Protein AF-A0A537II52-F1 (afdb_monomer)

Secondary structure (DSSP, 8-state):
--TTEEEEEE-TTS-EEEEESSSS----SEETTEEPPSEEEEEEEEEE-TT--EEEEEEEEEE--

Structure (mmCIF, N/CA/C/O backbone):
data_AF-A0A537II52-F1
#
_entry.id   AF-A0A537II52-F1
#
loop_
_atom_site.group_PDB
_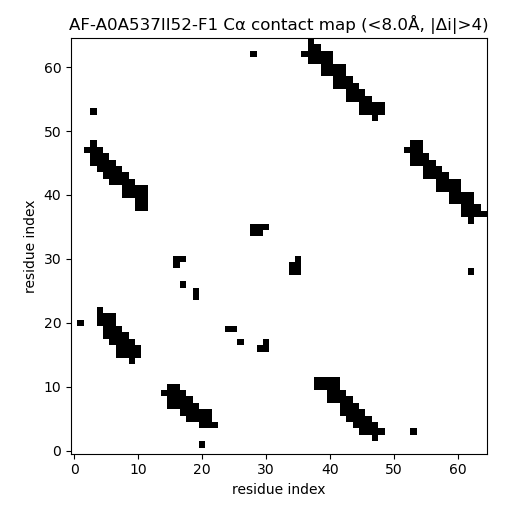atom_site.id
_atom_site.type_symbol
_atom_site.label_atom_id
_atom_site.label_alt_id
_atom_site.label_comp_id
_atom_site.label_asym_id
_atom_site.label_entity_id
_atom_site.label_seq_id
_atom_site.pdbx_PDB_ins_code
_atom_site.Cartn_x
_atom_site.Cartn_y
_atom_site.Cartn_z
_atom_site.occupancy
_atom_site.B_iso_or_equiv
_atom_site.auth_seq_id
_atom_site.auth_comp_id
_atom_site.auth_asym_id
_atom_site.auth_atom_id
_atom_site.pdbx_PDB_model_num
ATOM 1 N N . MET A 1 1 ? 13.669 -12.395 -7.638 1.00 49.50 1 MET A N 1
ATOM 2 C CA . MET A 1 1 ? 12.297 -11.836 -7.533 1.00 49.50 1 MET A CA 1
ATOM 3 C C . MET A 1 1 ? 11.995 -11.193 -8.879 1.00 49.50 1 MET A C 1
ATOM 5 O O . MET A 1 1 ? 12.927 -10.578 -9.377 1.00 49.50 1 MET A O 1
ATOM 9 N N . PRO A 1 2 ? 10.817 -11.362 -9.512 1.00 50.00 2 PRO A N 1
ATOM 10 C CA . PRO A 1 2 ? 10.572 -10.804 -10.845 1.00 50.00 2 PRO A CA 1
ATOM 11 C C . PRO A 1 2 ? 10.723 -9.282 -10.780 1.00 50.00 2 PRO A C 1
ATOM 13 O O . PRO A 1 2 ? 10.200 -8.642 -9.868 1.00 50.00 2 PRO A O 1
ATOM 16 N N . GLU A 1 3 ? 11.564 -8.737 -11.652 1.00 69.06 3 GLU A N 1
ATOM 17 C CA . GLU A 1 3 ? 12.300 -7.511 -11.363 1.00 69.06 3 GLU A CA 1
ATOM 18 C C . GLU A 1 3 ? 11.561 -6.247 -11.780 1.00 69.06 3 GLU A C 1
ATOM 20 O O . GLU A 1 3 ? 11.533 -5.893 -12.953 1.00 69.06 3 GLU A O 1
ATOM 25 N N . GLY A 1 4 ? 11.053 -5.511 -10.793 1.00 84.44 4 GLY A N 1
ATOM 26 C CA . GLY A 1 4 ? 10.689 -4.111 -10.991 1.00 84.44 4 GLY A CA 1
ATOM 27 C C . GLY A 1 4 ? 9.272 -3.735 -10.595 1.00 84.44 4 GLY A C 1
ATOM 28 O O . GLY A 1 4 ? 8.789 -2.745 -11.116 1.00 84.44 4 GLY A O 1
ATOM 29 N N . TYR A 1 5 ? 8.598 -4.463 -9.700 1.00 92.56 5 TYR A N 1
ATOM 30 C CA . TYR A 1 5 ? 7.426 -3.932 -8.996 1.00 92.56 5 TYR A CA 1
ATOM 31 C C . TYR A 1 5 ? 7.381 -4.428 -7.549 1.00 92.56 5 TYR A C 1
ATOM 33 O O . TYR A 1 5 ? 7.521 -5.622 -7.275 1.00 92.56 5 TYR A O 1
ATOM 41 N N . ARG A 1 6 ? 7.157 -3.508 -6.614 1.00 95.94 6 ARG A N 1
ATOM 42 C CA . ARG A 1 6 ? 6.966 -3.778 -5.193 1.00 95.94 6 ARG A CA 1
ATOM 43 C C . ARG A 1 6 ? 5.984 -2.771 -4.620 1.00 95.94 6 ARG A C 1
ATOM 45 O O . ARG A 1 6 ? 6.295 -1.593 -4.570 1.00 95.94 6 ARG A O 1
ATOM 52 N N . LEU A 1 7 ? 4.848 -3.245 -4.123 1.00 97.12 7 LEU A N 1
ATOM 53 C CA . LEU A 1 7 ? 3.882 -2.472 -3.347 1.00 97.12 7 LEU A CA 1
ATOM 54 C C . LEU A 1 7 ? 3.998 -2.836 -1.868 1.00 97.12 7 LEU A C 1
ATOM 56 O O . LEU A 1 7 ? 4.017 -4.016 -1.516 1.00 97.12 7 LEU A O 1
ATOM 60 N N . GLN A 1 8 ? 4.016 -1.833 -0.998 1.00 98.00 8 GLN A N 1
ATOM 61 C CA . GLN A 1 8 ? 3.945 -1.973 0.453 1.00 98.00 8 GLN A CA 1
ATOM 62 C C . GLN A 1 8 ? 2.894 -1.012 1.003 1.00 98.00 8 GLN A C 1
ATOM 64 O O . GLN A 1 8 ? 2.897 0.167 0.655 1.00 98.00 8 GLN A O 1
ATOM 69 N N . LEU A 1 9 ? 2.015 -1.513 1.871 1.00 98.25 9 LEU A N 1
ATOM 70 C CA . LEU A 1 9 ? 1.032 -0.703 2.588 1.00 98.25 9 LEU A CA 1
ATOM 71 C C . LEU A 1 9 ? 1.350 -0.695 4.075 1.00 98.25 9 LEU A C 1
ATOM 73 O O . LEU A 1 9 ? 1.593 -1.755 4.653 1.00 98.25 9 LEU A O 1
ATOM 77 N N . PHE A 1 10 ? 1.283 0.479 4.689 1.00 98.31 10 PHE A N 1
ATOM 78 C CA . PHE A 1 10 ? 1.580 0.684 6.099 1.00 98.31 10 PHE A CA 1
ATOM 79 C C . PHE A 1 10 ? 0.367 1.247 6.829 1.00 98.31 10 PHE A C 1
ATOM 81 O O . PHE A 1 10 ? -0.304 2.151 6.322 1.00 98.31 10 PHE A O 1
ATOM 88 N N . ASN A 1 11 ? 0.098 0.729 8.026 1.00 96.81 11 ASN A N 1
ATOM 89 C CA . ASN A 1 11 ? -0.862 1.347 8.938 1.00 96.81 11 ASN A CA 1
ATOM 90 C C . ASN A 1 11 ? -0.241 2.561 9.656 1.00 96.81 11 ASN A C 1
ATOM 92 O O . ASN A 1 11 ? 0.947 2.857 9.518 1.00 96.81 11 ASN A O 1
ATOM 96 N N . ARG A 1 12 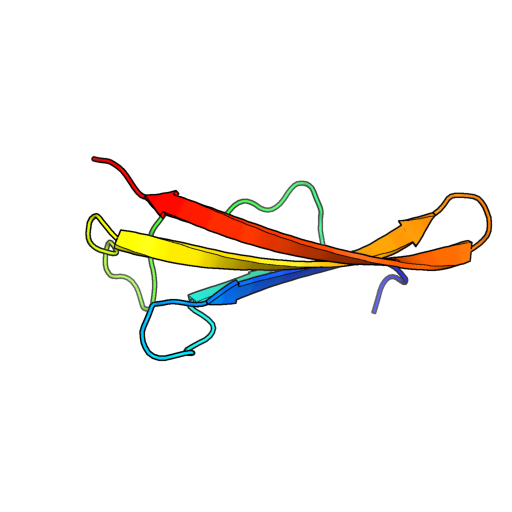? -1.045 3.246 10.478 1.00 94.19 12 ARG A N 1
ATOM 97 C CA . ARG A 1 12 ? -0.607 4.412 11.268 1.00 94.19 12 ARG A CA 1
ATOM 98 C C . ARG A 1 12 ? 0.561 4.130 12.224 1.00 94.19 12 ARG A C 1
ATOM 100 O O . ARG A 1 12 ? 1.257 5.059 12.609 1.00 94.19 12 ARG A O 1
ATOM 107 N N . ASN A 1 13 ? 0.750 2.872 12.627 1.00 94.31 13 ASN A N 1
ATOM 10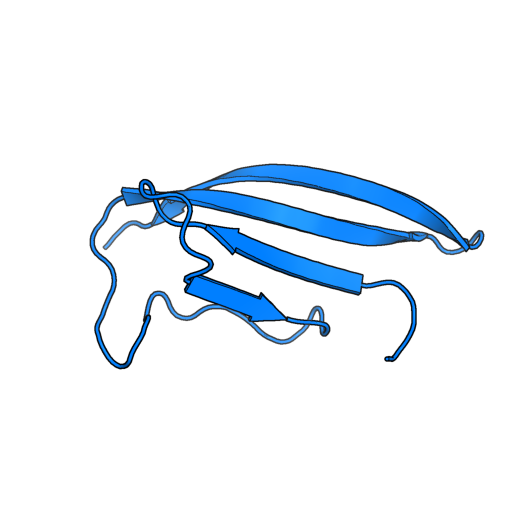8 C CA . ASN A 1 13 ? 1.818 2.462 13.538 1.00 94.31 13 ASN A CA 1
ATOM 109 C C . ASN A 1 13 ? 3.135 2.190 12.786 1.00 94.31 13 ASN A C 1
ATOM 111 O O . ASN A 1 13 ? 4.119 1.796 13.403 1.00 94.31 13 ASN A O 1
ATOM 115 N N . GLY A 1 14 ? 3.153 2.344 11.456 1.00 95.06 14 GLY A N 1
ATOM 116 C CA . GLY A 1 14 ? 4.301 2.008 10.617 1.00 95.06 14 GLY A CA 1
ATOM 117 C C . GLY A 1 14 ? 4.448 0.510 10.334 1.00 95.06 14 GLY A C 1
ATOM 118 O O . GLY A 1 14 ? 5.459 0.096 9.772 1.00 95.06 14 GLY A O 1
ATOM 119 N N . GLU A 1 15 ? 3.463 -0.321 10.684 1.00 97.12 15 GLU A N 1
ATOM 120 C CA . GLU A 1 15 ? 3.501 -1.752 10.378 1.00 97.12 15 GLU A CA 1
ATOM 121 C C . GLU A 1 15 ? 3.086 -2.003 8.928 1.00 97.12 15 GLU A C 1
ATOM 123 O O . GLU A 1 15 ? 2.079 -1.464 8.462 1.00 97.12 15 GLU A O 1
ATOM 128 N N . ILE A 1 16 ? 3.811 -2.884 8.233 1.00 97.69 16 ILE A N 1
ATOM 129 C CA . ILE A 1 16 ? 3.423 -3.347 6.897 1.00 97.69 16 ILE A CA 1
ATOM 130 C C . ILE A 1 16 ? 2.205 -4.263 7.028 1.00 97.69 16 ILE A C 1
ATOM 132 O O . ILE A 1 16 ? 2.313 -5.384 7.525 1.00 97.69 16 ILE A O 1
ATOM 136 N N . VAL A 1 17 ? 1.057 -3.805 6.536 1.00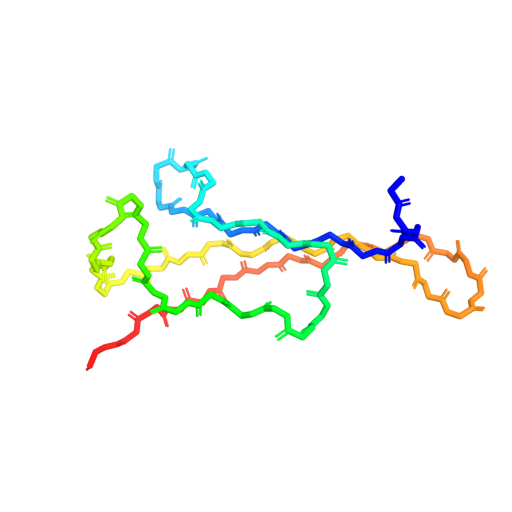 97.81 17 VAL A N 1
ATOM 137 C CA . VAL A 1 17 ? -0.199 -4.573 6.548 1.00 97.81 17 VAL A CA 1
ATOM 138 C C . VAL A 1 17 ? -0.425 -5.372 5.270 1.00 97.81 17 VAL A C 1
ATOM 140 O O . VAL A 1 17 ? -1.199 -6.327 5.257 1.00 97.81 17 VAL A O 1
ATOM 143 N N . PHE A 1 18 ? 0.267 -5.004 4.193 1.00 98.06 18 PHE A N 1
ATOM 144 C CA . PHE A 1 18 ? 0.209 -5.692 2.911 1.00 98.06 18 PHE A CA 1
ATOM 145 C C . PHE A 1 18 ? 1.499 -5.463 2.128 1.00 98.06 18 PHE A C 1
ATOM 147 O O . PHE A 1 18 ? 2.076 -4.376 2.169 1.00 98.06 18 PHE A O 1
ATOM 154 N N . LYS A 1 19 ? 1.932 -6.482 1.386 1.00 97.00 19 LYS A N 1
ATOM 155 C CA . LYS A 1 19 ? 3.008 -6.372 0.404 1.00 97.00 19 LYS A CA 1
ATOM 156 C C . LYS A 1 19 ? 2.674 -7.208 -0.822 1.00 97.00 19 LYS A C 1
ATOM 158 O O . LYS A 1 19 ? 2.125 -8.298 -0.681 1.00 97.00 19 LYS A O 1
ATOM 163 N N . SER A 1 20 ? 3.037 -6.712 -1.994 1.00 95.38 20 SER A N 1
ATOM 164 C CA . SER A 1 20 ? 2.866 -7.423 -3.257 1.00 95.38 20 SER A CA 1
ATOM 165 C C . SER A 1 20 ? 4.040 -7.149 -4.191 1.00 95.38 20 SER A C 1
ATOM 167 O O . SER A 1 20 ? 4.605 -6.058 -4.181 1.00 95.38 20 SER A O 1
ATOM 169 N N . SER A 1 21 ? 4.389 -8.138 -5.010 1.00 93.81 21 SER A N 1
ATOM 170 C CA . SER A 1 21 ? 5.279 -7.986 -6.169 1.00 93.81 21 SER A CA 1
ATOM 171 C C . SER A 1 21 ? 4.534 -8.133 -7.502 1.00 93.81 21 SER A C 1
ATOM 173 O O . SER A 1 21 ? 5.162 -8.237 -8.548 1.00 93.81 21 SER A O 1
ATOM 175 N N . SER A 1 22 ? 3.200 -8.182 -7.469 1.00 91.56 22 SER A N 1
ATOM 176 C CA . SER A 1 22 ? 2.320 -8.227 -8.639 1.00 91.56 22 SER A CA 1
ATOM 177 C C . SER A 1 22 ? 1.342 -7.053 -8.605 1.00 91.56 22 SER A C 1
ATOM 179 O O . SER A 1 22 ? 0.758 -6.755 -7.559 1.00 91.56 22 SER A O 1
ATOM 181 N N . ILE A 1 23 ? 1.145 -6.409 -9.755 1.00 88.62 23 ILE A N 1
ATOM 182 C CA . ILE A 1 23 ? 0.168 -5.326 -9.923 1.00 88.62 23 ILE A CA 1
ATOM 183 C C . ILE A 1 23 ? -1.285 -5.826 -9.827 1.00 88.62 23 ILE A C 1
ATOM 185 O O . ILE A 1 23 ? -2.180 -5.062 -9.470 1.00 88.62 23 ILE A O 1
ATOM 189 N N . ASP A 1 24 ? -1.518 -7.117 -10.080 1.00 91.81 24 ASP A N 1
ATOM 190 C CA . ASP A 1 24 ? -2.855 -7.722 -10.057 1.00 91.81 24 ASP A CA 1
ATOM 191 C C . ASP A 1 24 ? -3.317 -8.067 -8.639 1.00 91.81 24 ASP A C 1
ATOM 193 O O . ASP A 1 24 ? -4.516 -8.165 -8.363 1.00 91.81 24 ASP A O 1
ATOM 197 N N . GLN A 1 25 ? -2.371 -8.247 -7.716 1.00 93.56 25 GLN A N 1
ATOM 198 C CA . GLN A 1 25 ? -2.686 -8.595 -6.341 1.00 93.56 25 GLN A CA 1
ATOM 199 C C . GLN A 1 25 ? -3.101 -7.346 -5.560 1.00 93.56 25 GLN A C 1
ATOM 201 O O . GLN A 1 25 ? -2.339 -6.392 -5.398 1.00 93.56 25 GLN A O 1
ATOM 206 N N . ARG A 1 26 ? -4.317 -7.385 -5.013 1.00 93.12 26 ARG A N 1
ATOM 207 C CA . ARG A 1 26 ? -4.927 -6.267 -4.289 1.00 93.12 26 ARG A CA 1
ATOM 208 C C . ARG A 1 26 ? -4.999 -6.548 -2.798 1.00 93.12 26 ARG A C 1
ATOM 210 O O . ARG A 1 26 ? -5.158 -7.691 -2.370 1.00 93.12 26 ARG A O 1
ATOM 217 N N . TRP A 1 27 ? -4.941 -5.483 -2.009 1.00 96.25 27 TRP A N 1
ATOM 218 C CA . TRP A 1 27 ? -5.279 -5.558 -0.598 1.00 96.25 27 TRP A CA 1
ATOM 219 C C . TRP A 1 27 ? -6.794 -5.466 -0.418 1.00 96.25 27 TRP A C 1
ATOM 221 O O . TRP A 1 27 ? -7.437 -4.578 -0.970 1.00 96.25 27 TRP A O 1
ATOM 231 N N . ASN A 1 28 ? -7.364 -6.371 0.372 1.00 95.69 28 ASN A N 1
ATOM 232 C CA . ASN A 1 28 ? -8.803 -6.444 0.635 1.00 95.69 28 ASN A CA 1
ATOM 233 C C . ASN A 1 28 ? -9.221 -5.738 1.941 1.00 95.69 28 ASN A C 1
ATOM 235 O O . ASN A 1 28 ? -10.325 -5.958 2.434 1.00 95.69 28 ASN A O 1
ATOM 239 N N . GLY A 1 29 ? -8.333 -4.948 2.550 1.00 96.31 29 GLY A N 1
ATOM 240 C CA . GLY A 1 29 ? -8.613 -4.275 3.820 1.00 96.31 29 GLY A CA 1
ATOM 241 C C . GLY A 1 29 ? -8.495 -5.172 5.058 1.00 96.31 29 GLY A C 1
ATOM 242 O O . GLY A 1 29 ? -8.965 -4.782 6.126 1.00 96.31 29 GLY A O 1
ATOM 243 N N . THR A 1 30 ? -7.895 -6.364 4.954 1.00 96.81 30 THR A N 1
ATOM 244 C CA . THR A 1 30 ? -7.662 -7.264 6.099 1.00 96.81 30 THR A CA 1
ATOM 245 C C . THR A 1 30 ? -6.180 -7.393 6.437 1.00 96.81 30 THR A C 1
ATOM 247 O O . THR A 1 30 ? -5.320 -7.377 5.559 1.00 96.81 30 THR A O 1
ATOM 250 N N . TYR A 1 31 ? -5.859 -7.527 7.719 1.00 96.69 31 TYR A N 1
ATOM 251 C CA . TYR A 1 31 ? -4.503 -7.793 8.192 1.00 96.69 31 TYR A CA 1
ATOM 252 C C . TYR A 1 31 ? -4.562 -8.766 9.367 1.00 96.69 31 TYR A C 1
ATOM 254 O O . TYR A 1 31 ? -5.394 -8.610 10.259 1.00 96.69 31 TYR A O 1
ATOM 262 N N . LYS A 1 32 ? -3.712 -9.803 9.344 1.00 95.12 32 LYS A N 1
ATOM 263 C CA . LYS A 1 32 ? -3.714 -10.904 10.330 1.00 95.12 32 LYS A CA 1
ATOM 264 C C . LYS A 1 32 ? -5.105 -11.538 10.528 1.00 95.12 32 LYS A C 1
ATOM 266 O O . LYS A 1 32 ? -5.520 -11.815 11.647 1.00 95.12 32 LYS A O 1
ATOM 271 N N . GLY A 1 33 ? -5.840 -11.730 9.429 1.00 96.06 33 GLY A N 1
ATOM 272 C CA . GLY A 1 33 ? -7.185 -12.320 9.434 1.00 96.06 33 GLY A CA 1
ATOM 273 C C . GLY A 1 33 ? -8.293 -11.398 9.952 1.00 96.06 33 GLY A C 1
ATOM 274 O O . GLY A 1 33 ? -9.445 -11.814 9.980 1.00 96.06 33 GLY A O 1
ATOM 275 N N . GLN A 1 34 ? -7.972 -10.158 10.333 1.00 96.25 34 GLN A N 1
ATOM 276 C CA . GLN A 1 34 ? -8.932 -9.209 10.887 1.00 96.25 34 GLN A CA 1
ATOM 277 C C . GLN A 1 34 ? -9.166 -8.023 9.941 1.00 96.25 34 GLN A C 1
ATOM 279 O O . GLN A 1 34 ? -8.205 -7.499 9.360 1.00 96.25 34 GLN A O 1
ATOM 284 N N . PRO A 1 35 ? -10.417 -7.558 9.780 1.00 96.50 35 PRO A N 1
ATOM 285 C CA . PRO A 1 35 ? -10.707 -6.336 9.042 1.00 96.50 35 PRO A CA 1
ATOM 286 C C . PRO A 1 35 ? -10.007 -5.133 9.690 1.00 96.50 35 PRO A C 1
ATOM 288 O O . PRO A 1 35 ? -10.089 -4.932 10.899 1.00 96.50 35 PRO A O 1
ATOM 291 N N . GLN A 1 36 ? -9.321 -4.316 8.892 1.00 95.81 36 GLN A N 1
ATOM 292 C CA . GLN A 1 36 ? -8.749 -3.064 9.377 1.00 95.81 36 GLN A CA 1
ATOM 293 C C . GLN A 1 36 ? -9.829 -1.974 9.499 1.00 95.81 36 GLN A C 1
ATOM 295 O O . GLN A 1 36 ? -10.763 -1.944 8.684 1.00 95.81 36 GLN A O 1
ATOM 300 N N . PRO A 1 37 ? -9.719 -1.079 10.498 1.00 94.88 37 PRO A N 1
ATOM 301 C CA . PRO A 1 37 ? -10.663 0.016 10.696 1.00 94.88 37 PRO A CA 1
ATOM 302 C C . PRO A 1 37 ? -10.533 1.090 9.609 1.00 94.88 37 PRO A C 1
ATOM 304 O O . PRO A 1 37 ? -9.509 1.178 8.927 1.00 94.88 37 PRO A O 1
ATOM 307 N N . THR A 1 38 ? -11.549 1.951 9.503 1.00 97.31 38 THR A N 1
ATOM 308 C CA . THR A 1 38 ? -11.480 3.194 8.721 1.00 97.31 38 THR A CA 1
ATOM 309 C C . THR A 1 38 ? -10.316 4.042 9.230 1.00 97.31 38 THR A C 1
ATOM 311 O O . THR A 1 38 ? -10.331 4.516 10.365 1.00 97.31 38 THR A O 1
ATOM 314 N 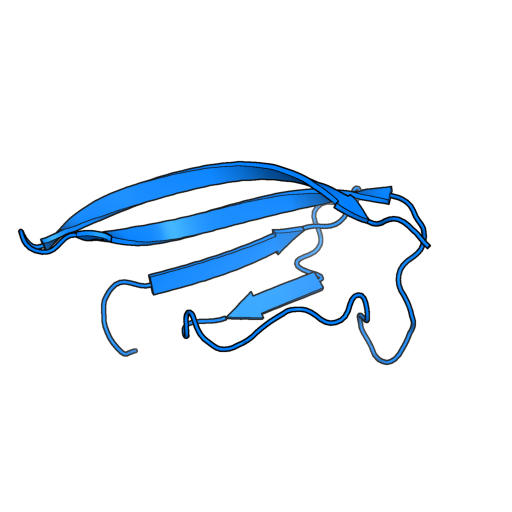N . SER A 1 39 ? -9.270 4.180 8.419 1.00 96.81 39 SER A N 1
ATOM 315 C CA . SER A 1 39 ? -8.029 4.865 8.786 1.00 96.81 39 SER A CA 1
ATOM 316 C C . SER A 1 39 ? -7.268 5.281 7.533 1.00 96.81 39 SER A C 1
ATOM 318 O O . SER A 1 39 ? -7.478 4.736 6.449 1.00 96.81 39 SER A O 1
ATOM 320 N N . VAL A 1 40 ? -6.346 6.227 7.694 1.00 97.81 40 VAL A N 1
ATOM 321 C CA . VAL A 1 40 ? -5.345 6.539 6.674 1.00 97.81 40 VAL A CA 1
ATOM 322 C C . VAL A 1 40 ? -4.251 5.469 6.687 1.00 97.81 40 VAL A C 1
ATOM 324 O O . VAL A 1 40 ? -3.789 5.056 7.754 1.00 97.81 40 VAL A O 1
ATOM 327 N N . PHE A 1 41 ? -3.847 5.042 5.495 1.00 98.31 41 PHE A N 1
ATOM 328 C CA . PHE A 1 41 ? -2.740 4.130 5.225 1.00 98.31 41 PHE A CA 1
ATOM 329 C C . PHE A 1 41 ? -1.743 4.808 4.292 1.00 98.31 41 PHE A C 1
ATOM 331 O O . PHE A 1 41 ? -2.115 5.669 3.494 1.00 98.31 41 PHE A O 1
ATOM 338 N N . ILE A 1 42 ? -0.480 4.400 4.375 1.00 98.50 42 ILE A N 1
ATOM 339 C CA . ILE A 1 42 ? 0.578 4.842 3.463 1.00 98.50 42 ILE A CA 1
ATOM 340 C C . ILE A 1 42 ? 0.808 3.734 2.442 1.00 98.50 42 ILE A C 1
ATOM 342 O O . ILE A 1 42 ? 0.917 2.571 2.826 1.00 98.50 42 ILE A O 1
ATOM 346 N N . TYR A 1 43 ? 0.917 4.083 1.164 1.00 98.00 43 TYR A N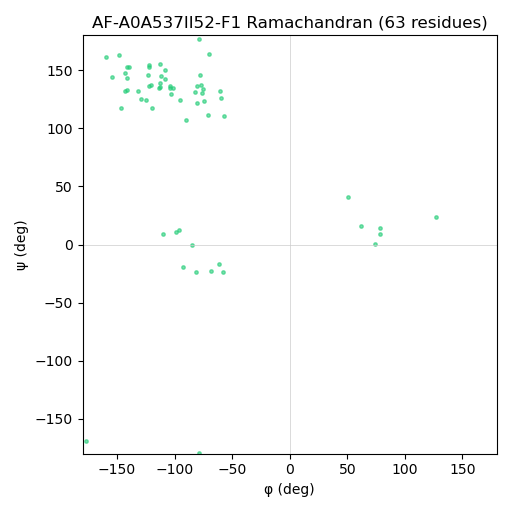 1
ATOM 347 C CA . TYR A 1 43 ? 1.416 3.175 0.137 1.00 98.00 43 TYR A CA 1
ATOM 348 C C . TYR A 1 43 ? 2.814 3.605 -0.313 1.00 98.00 43 TYR A C 1
ATOM 350 O O . TYR A 1 43 ? 3.100 4.798 -0.430 1.00 98.00 43 TYR A O 1
ATOM 358 N N . VAL A 1 44 ? 3.671 2.625 -0.582 1.00 98.00 44 VAL A N 1
ATOM 359 C CA . VAL A 1 44 ? 4.967 2.796 -1.244 1.00 98.00 44 VAL A CA 1
ATOM 360 C C . VAL A 1 44 ? 5.032 1.791 -2.384 1.00 98.00 44 VAL A C 1
ATOM 362 O O . VAL A 1 44 ? 4.817 0.599 -2.168 1.00 98.00 44 VAL A O 1
ATOM 365 N N . ILE A 1 45 ? 5.284 2.283 -3.592 1.00 96.88 45 ILE A N 1
ATOM 366 C CA . ILE A 1 45 ? 5.448 1.495 -4.806 1.00 96.88 45 ILE A CA 1
ATOM 367 C C . ILE A 1 45 ? 6.844 1.770 -5.345 1.00 96.88 45 ILE A C 1
ATOM 369 O O . ILE A 1 45 ? 7.135 2.897 -5.732 1.00 96.88 45 ILE A O 1
ATOM 373 N N . ASP A 1 46 ? 7.682 0.747 -5.413 1.00 96.00 46 ASP A N 1
ATOM 374 C CA . ASP A 1 46 ? 8.935 0.792 -6.161 1.00 96.00 46 ASP A CA 1
ATOM 375 C C . ASP A 1 46 ? 8.742 0.019 -7.461 1.00 96.00 46 ASP A C 1
ATOM 377 O O . ASP A 1 46 ? 8.265 -1.118 -7.430 1.00 96.00 46 ASP A O 1
ATOM 381 N N . TYR A 1 47 ? 9.093 0.609 -8.600 1.00 94.50 47 TYR A N 1
ATOM 382 C CA . TYR A 1 47 ? 8.963 -0.070 -9.885 1.00 94.50 47 TYR A CA 1
ATOM 383 C C . TYR A 1 47 ? 10.028 0.332 -10.907 1.00 94.50 47 TYR A C 1
ATOM 385 O O . TYR A 1 47 ? 10.702 1.339 -10.728 1.00 94.50 47 TYR A O 1
ATOM 393 N N . LYS A 1 48 ? 10.200 -0.462 -11.968 1.00 93.31 48 LYS A N 1
ATOM 394 C CA . LYS A 1 48 ? 11.009 -0.108 -13.143 1.00 93.31 48 LYS A CA 1
ATOM 395 C C . LYS A 1 48 ? 10.090 0.280 -14.299 1.00 93.31 48 LYS A C 1
ATOM 397 O O . LYS A 1 48 ? 9.086 -0.392 -14.528 1.00 93.31 48 LYS A O 1
ATOM 402 N N . ASP A 1 49 ? 10.411 1.355 -15.011 1.00 91.19 49 ASP A N 1
ATOM 403 C CA . ASP A 1 49 ? 9.705 1.705 -16.247 1.00 91.19 49 ASP A CA 1
ATOM 404 C C . ASP A 1 49 ? 10.179 0.857 -17.445 1.00 91.19 49 ASP A C 1
ATOM 406 O O . ASP A 1 49 ? 11.057 0.001 -17.327 1.00 91.19 49 ASP A O 1
ATOM 410 N N . LEU A 1 50 ? 9.608 1.117 -18.626 1.00 90.00 50 LEU A N 1
ATOM 411 C CA . LEU A 1 50 ? 9.975 0.438 -19.877 1.00 90.00 50 LEU A CA 1
ATOM 412 C C . LEU A 1 50 ? 11.442 0.658 -20.294 1.00 90.00 50 LEU A C 1
ATOM 414 O O . LEU A 1 50 ? 11.956 -0.082 -21.127 1.00 90.00 50 LEU A O 1
ATOM 418 N N . GLN A 1 51 ? 12.109 1.664 -19.729 1.00 94.56 51 GLN A N 1
ATOM 419 C CA . GLN A 1 51 ? 13.516 1.990 -19.958 1.00 94.56 51 GLN A CA 1
ATOM 420 C C . GLN A 1 51 ? 14.421 1.441 -18.838 1.00 94.56 51 GLN A C 1
ATOM 422 O O . GLN A 1 51 ? 15.602 1.774 -18.789 1.00 94.56 51 GLN A O 1
ATOM 427 N N . ASN A 1 52 ? 13.894 0.586 -17.950 1.00 90.69 52 ASN A N 1
ATOM 428 C CA . ASN A 1 52 ? 14.566 0.057 -16.759 1.00 90.69 52 ASN A CA 1
ATOM 429 C C . ASN A 1 52 ? 14.980 1.111 -15.717 1.00 90.69 52 ASN A C 1
ATOM 431 O O . ASN A 1 52 ? 15.764 0.797 -14.816 1.00 90.69 52 ASN A O 1
ATOM 435 N N . HIS A 1 53 ? 14.444 2.332 -15.772 1.00 94.06 53 HIS A N 1
ATOM 436 C CA . HIS A 1 53 ? 14.678 3.308 -14.714 1.00 94.06 53 HIS A CA 1
ATOM 437 C C . HIS A 1 53 ? 13.851 2.962 -13.483 1.00 94.06 53 HIS A C 1
ATOM 439 O O . HIS A 1 53 ? 12.659 2.672 -13.583 1.00 94.06 53 HIS A O 1
ATOM 445 N N . SER A 1 54 ? 14.490 3.010 -12.316 1.00 94.75 54 SER A N 1
ATOM 446 C CA . SER A 1 54 ? 13.825 2.805 -11.033 1.00 94.75 54 SER A CA 1
ATOM 447 C C . SER A 1 54 ? 13.035 4.045 -10.630 1.00 94.75 54 SER A C 1
ATOM 449 O O . SER A 1 54 ? 13.573 5.150 -10.578 1.00 94.75 54 SER A O 1
ATOM 451 N N . HIS A 1 55 ? 11.783 3.831 -10.255 1.00 96.06 55 HIS A N 1
ATOM 452 C CA . HIS A 1 55 ? 10.848 4.836 -9.777 1.00 96.06 55 HIS A CA 1
ATOM 453 C C . HIS A 1 55 ? 10.338 4.449 -8.396 1.00 96.06 55 HIS A C 1
ATOM 455 O O . HIS A 1 55 ? 10.129 3.270 -8.105 1.00 96.06 55 HIS A O 1
ATOM 461 N N . GLN A 1 56 ? 10.095 5.457 -7.561 1.00 96.88 56 GLN A N 1
ATOM 462 C CA . GLN A 1 56 ? 9.387 5.291 -6.300 1.00 96.88 56 GLN A CA 1
ATOM 463 C C . GLN 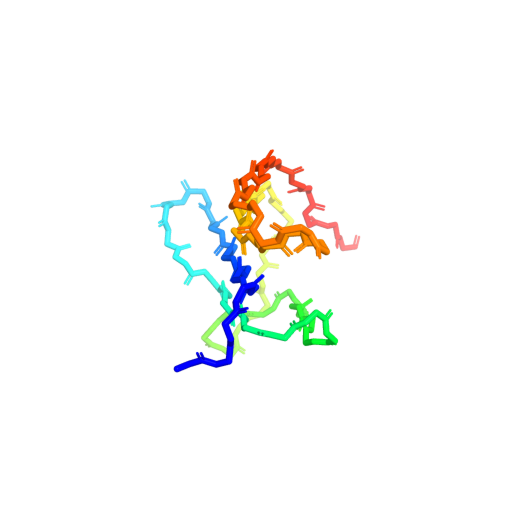A 1 56 ? 8.196 6.242 -6.259 1.00 96.88 56 GLN A C 1
ATOM 465 O O . GLN A 1 56 ? 8.346 7.457 -6.374 1.00 96.88 56 GLN A O 1
ATOM 470 N N . GLN A 1 57 ? 7.014 5.683 -6.038 1.00 97.06 57 GLN A N 1
ATOM 471 C CA . GLN A 1 57 ? 5.794 6.429 -5.784 1.00 97.06 57 GLN A CA 1
ATOM 472 C C . GLN A 1 57 ? 5.331 6.166 -4.356 1.00 97.06 57 GLN A C 1
ATOM 474 O O . GLN A 1 57 ? 5.291 5.027 -3.899 1.00 97.06 57 GLN A O 1
ATOM 479 N N . LYS A 1 58 ? 4.954 7.222 -3.642 1.00 97.75 58 LYS A N 1
ATOM 480 C CA . LYS A 1 58 ? 4.411 7.114 -2.290 1.00 97.75 58 LYS A CA 1
ATOM 481 C C . LYS A 1 58 ? 3.255 8.074 -2.098 1.00 97.75 58 LYS A C 1
ATOM 483 O O . LYS A 1 5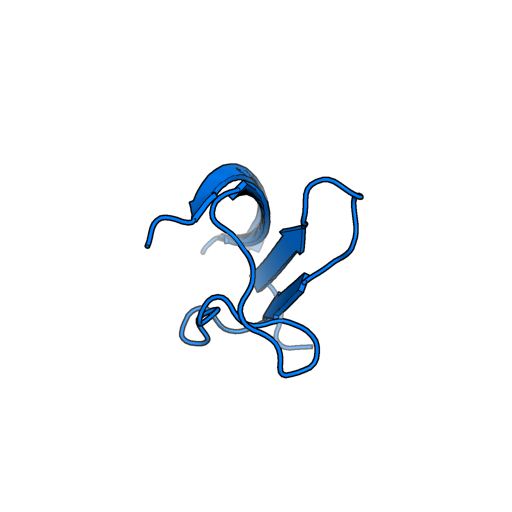8 ? 3.215 9.136 -2.714 1.00 97.75 58 LYS A O 1
ATOM 488 N N . GLY A 1 59 ? 2.351 7.718 -1.205 1.00 98.19 59 GLY A N 1
ATOM 489 C CA . GLY A 1 59 ? 1.240 8.577 -0.839 1.00 98.19 59 GLY A CA 1
ATOM 490 C C . GLY A 1 59 ? 0.403 7.954 0.257 1.00 98.19 59 GLY A C 1
ATOM 491 O O . GLY A 1 59 ? 0.783 6.954 0.866 1.00 98.19 59 GLY A O 1
ATOM 492 N N . THR A 1 60 ? -0.750 8.557 0.499 1.00 98.19 60 THR A N 1
ATOM 493 C CA . THR A 1 60 ? -1.711 8.077 1.481 1.00 98.19 60 THR A CA 1
ATOM 494 C C . THR A 1 60 ? -3.054 7.800 0.830 1.00 98.19 60 THR A C 1
ATOM 496 O O . THR A 1 60 ? -3.392 8.369 -0.206 1.00 98.19 60 THR A O 1
ATOM 499 N N . PHE A 1 61 ? -3.826 6.908 1.437 1.00 97.19 61 PHE A N 1
ATOM 500 C CA . PHE A 1 61 ? -5.231 6.706 1.102 1.00 97.19 61 PHE A CA 1
ATOM 501 C C . PHE A 1 61 ? -6.028 6.442 2.377 1.00 97.19 61 PHE A C 1
ATOM 503 O O . PHE A 1 61 ? -5.487 5.945 3.365 1.00 97.19 61 PHE A O 1
ATOM 510 N N . MET A 1 62 ? -7.314 6.783 2.362 1.00 97.19 62 MET A N 1
ATOM 511 C CA . MET A 1 62 ? -8.236 6.462 3.447 1.00 97.19 62 MET A CA 1
ATOM 512 C C . MET A 1 62 ? -8.970 5.165 3.115 1.00 97.19 62 MET A C 1
ATOM 514 O O . MET A 1 62 ? -9.605 5.063 2.068 1.00 97.19 62 MET A O 1
ATOM 518 N N . LEU A 1 63 ? -8.892 4.176 4.004 1.00 96.94 63 LEU A N 1
ATOM 519 C CA . LEU A 1 63 ? -9.801 3.035 3.972 1.00 96.94 63 LEU A CA 1
ATOM 520 C C . LEU A 1 63 ? -11.159 3.504 4.497 1.00 96.94 63 LEU A C 1
ATOM 522 O O . LEU A 1 63 ? -11.219 4.007 5.615 1.00 96.94 63 LEU A O 1
ATOM 526 N N . ILE A 1 64 ? -12.218 3.343 3.706 1.00 94.81 64 ILE A N 1
ATOM 527 C CA . ILE A 1 64 ? -13.604 3.696 4.054 1.00 94.81 64 ILE A CA 1
ATOM 528 C C . ILE A 1 64 ? -14.427 2.400 4.1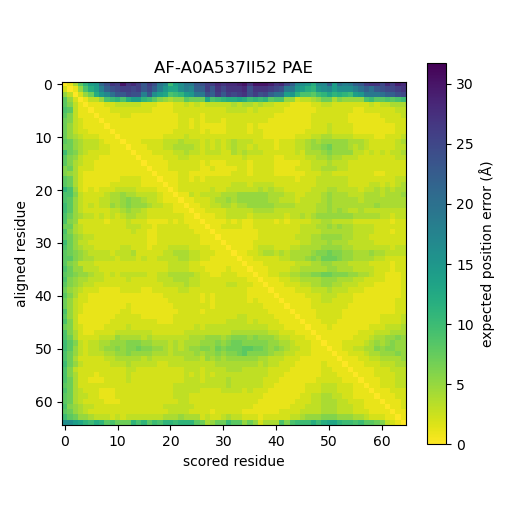68 1.00 94.81 64 ILE A C 1
ATOM 530 O O . ILE A 1 64 ? -14.046 1.374 3.595 1.00 94.81 64 ILE A O 1
ATOM 534 N N . ARG A 1 65 ? -15.517 2.433 4.939 1.00 84.88 65 ARG A N 1
ATOM 535 C CA . ARG A 1 65 ? -16.485 1.343 5.115 1.00 84.88 65 ARG A CA 1
ATOM 536 C C . ARG A 1 65 ? -17.870 1.781 4.684 1.00 84.88 65 ARG A C 1
ATOM 538 O O . ARG A 1 65 ? -18.178 2.970 4.916 1.00 84.88 65 ARG A O 1
#

Radius of gyration: 12.85 Å; Cα contacts (8 Å, |Δi|>4): 119; chains: 1; bounding box: 31×21×34 Å

Solvent-accessible surface area (backbone atoms only — not comparable to full-atom values): 4013 Å² total; per-residue (Å²): 122,81,86,43,43,37,41,39,29,25,44,86,86,69,47,77,57,44,75,37,66,49,92,84,64,74,85,86,55,53,43,96,94,37,78,59,71,76,40,62,30,39,43,40,36,41,32,42,50,101,83,66,49,79,46,78,49,72,52,72,50,71,47,80,130

Mean predicted aligned error: 3.47 Å

pLDDT: mean 93.56, std 8.93, range [49.5, 98.5]

Sequence (65 aa):
MPEGYRLQLFNRNGEIVFKSSSIDQRWNGTYKGQPQPTSVFIYVIDYKDLQNHSHQQKGTFMLIR

Foldseek 3Di:
DPPFKKKFKAFPVRDTQDIDRDPPDDDPCDGPNHHHDFGKMKMWIWGADPVRDIDIDIDIDTDDD

Nearest PDB structures (foldseek):
  6hyf-assembly4_D  TM=5.981E-01  e=2.226E-01  Rattus norvegicus
  6hyf-assembly2_B  TM=5.706E-01  e=2.485E-01  Rattus norvegicus
  6hyf-assembly3_C  TM=5.870E-01  e=3.861E-01  Rattus norvegicus
  4jkl-assembly1_A  TM=5.760E-01  e=3.861E-01  Streptococcus agalactiae 2603V/R
  6gvl-assembly1_A  TM=5.190E-01  e=4.080E-01  Homo sapiens